Protein AF-A0AAN1M551-F1 (afdb_monomer_lite)

Radius of gyration: 18.3 Å; chains: 1; bounding box: 44×34×55 Å

Sequence (164 aa):
MTTCAKASRSEDEFIRRVRREGFSIDPRLRKGTVKDSFTDPGQVVGYRITWHSTDGWMERFNAFELGDDMRLKRLRDDWADDARSRSLAVQEWRAAMENRPPFLDDGRERHPENLSTHDMERLVSEAFAIAANLNSAADDDEYRAAMREGLHTFDMLRERYGLT

pLDDT: mean 91.23, std 5.58, range [59.0, 97.31]

Structure (mmCIF, N/CA/C/O backbone):
data_AF-A0AAN1M551-F1
#
_entry.id   AF-A0AAN1M551-F1
#
loop_
_atom_site.group_PDB
_atom_site.id
_atom_site.type_symbol
_atom_site.label_atom_id
_atom_site.label_alt_id
_atom_site.label_comp_id
_atom_site.label_asym_id
_atom_site.label_entity_id
_atom_site.label_seq_id
_atom_site.pdbx_PDB_ins_code
_atom_site.Cartn_x
_atom_site.Cartn_y
_atom_site.Cartn_z
_atom_site.occupancy
_atom_site.B_iso_or_equiv
_atom_site.auth_seq_id
_atom_site.auth_comp_id
_atom_site.auth_asym_id
_atom_site.auth_atom_id
_atom_site.pdbx_PDB_model_num
ATOM 1 N N . MET A 1 1 ? -2.589 5.013 -5.537 1.00 59.00 1 MET A N 1
ATOM 2 C CA . MET A 1 1 ? -3.247 4.996 -4.207 1.00 59.00 1 MET A CA 1
ATOM 3 C C . MET A 1 1 ? -4.712 4.588 -4.255 1.00 59.00 1 MET A C 1
ATOM 5 O O . MET A 1 1 ? -5.044 3.564 -3.668 1.00 59.00 1 MET A O 1
ATOM 9 N N . THR A 1 2 ? -5.577 5.314 -4.967 1.00 68.94 2 THR A N 1
ATOM 10 C CA . THR A 1 2 ? -7.007 4.969 -5.088 1.00 68.94 2 THR A CA 1
ATOM 11 C C . THR A 1 2 ? -7.229 3.568 -5.672 1.00 68.94 2 THR A C 1
ATOM 13 O O . THR A 1 2 ? -8.113 2.847 -5.221 1.00 68.94 2 THR A O 1
ATOM 16 N N . THR A 1 3 ? -6.379 3.127 -6.607 1.00 77.25 3 THR A N 1
ATOM 17 C CA . THR A 1 3 ? -6.442 1.766 -7.168 1.00 77.25 3 THR A CA 1
ATOM 18 C C . THR A 1 3 ? -6.086 0.683 -6.146 1.00 77.25 3 THR A C 1
ATOM 20 O O . THR A 1 3 ? -6.788 -0.320 -6.067 1.00 77.25 3 THR A O 1
ATOM 23 N N . CYS A 1 4 ? -5.065 0.898 -5.303 1.00 84.19 4 CYS A N 1
ATOM 24 C CA . CYS A 1 4 ? -4.702 -0.036 -4.229 1.00 84.19 4 CYS A CA 1
ATOM 25 C C . CYS A 1 4 ? -5.854 -0.192 -3.230 1.00 84.19 4 CYS A C 1
ATOM 27 O O . CYS A 1 4 ? -6.213 -1.312 -2.880 1.00 84.19 4 CYS A O 1
ATOM 29 N N . ALA A 1 5 ? -6.455 0.926 -2.811 1.00 82.94 5 ALA A N 1
ATOM 30 C CA . ALA A 1 5 ? -7.587 0.933 -1.889 1.00 82.94 5 ALA A CA 1
ATOM 31 C C . ALA A 1 5 ? -8.795 0.168 -2.454 1.00 82.94 5 ALA A C 1
ATOM 33 O O . ALA A 1 5 ? -9.302 -0.734 -1.794 1.00 82.94 5 ALA A O 1
ATOM 34 N N . LYS A 1 6 ? -9.186 0.457 -3.702 1.00 84.69 6 LYS A N 1
ATOM 35 C CA . LYS A 1 6 ? -10.315 -0.203 -4.380 1.00 84.69 6 LYS A CA 1
ATOM 36 C C . LYS A 1 6 ? -10.089 -1.693 -4.654 1.00 84.69 6 LYS A C 1
ATOM 38 O O . LYS A 1 6 ? -11.045 -2.456 -4.675 1.00 84.69 6 LYS A O 1
ATOM 43 N N . ALA A 1 7 ? -8.847 -2.110 -4.898 1.00 87.50 7 ALA A N 1
ATOM 44 C CA . ALA A 1 7 ? -8.516 -3.511 -5.161 1.00 87.50 7 ALA A CA 1
ATOM 45 C C . ALA A 1 7 ? -8.414 -4.369 -3.885 1.00 87.50 7 ALA A C 1
ATOM 47 O O . ALA A 1 7 ? -8.468 -5.601 -3.964 1.00 87.50 7 ALA A O 1
ATOM 48 N N . SER A 1 8 ? -8.247 -3.728 -2.725 1.00 93.19 8 SER A N 1
ATOM 49 C CA . SER A 1 8 ? -8.085 -4.399 -1.434 1.00 93.19 8 SER A CA 1
ATOM 50 C C . SER A 1 8 ? -9.422 -4.885 -0.894 1.00 93.19 8 SER A C 1
ATOM 52 O O . SER A 1 8 ? -10.415 -4.166 -0.965 1.00 93.19 8 SER A O 1
ATOM 54 N N . ARG A 1 9 ? -9.443 -6.087 -0.308 1.00 93.75 9 ARG A N 1
ATOM 55 C CA . ARG A 1 9 ? -10.621 -6.607 0.411 1.00 93.75 9 ARG A CA 1
ATOM 56 C C . ARG A 1 9 ? -10.529 -6.437 1.924 1.00 93.75 9 ARG A C 1
ATOM 58 O O . ARG A 1 9 ? -11.525 -6.622 2.618 1.00 93.75 9 ARG A O 1
ATOM 65 N N . SER A 1 10 ? -9.350 -6.107 2.433 1.00 96.06 10 SER A N 1
ATOM 66 C CA . SER A 1 10 ? -9.080 -5.930 3.854 1.00 96.06 10 SER A CA 1
ATOM 67 C C . SER A 1 10 ? -7.991 -4.883 4.082 1.00 96.06 10 SER A C 1
ATOM 69 O O . SER A 1 10 ? -7.213 -4.548 3.185 1.00 96.06 10 SER A O 1
ATOM 71 N N . GLU A 1 11 ? -7.925 -4.369 5.308 1.00 97.31 11 GLU A N 1
ATOM 72 C CA . GLU A 1 11 ? -6.955 -3.340 5.691 1.00 97.31 11 GLU A CA 1
ATOM 73 C C . GLU A 1 11 ? -5.501 -3.831 5.609 1.00 97.31 11 GLU A C 1
ATOM 75 O O . GLU A 1 11 ? -4.623 -3.088 5.177 1.00 97.31 11 GLU A O 1
ATOM 80 N N . ASP A 1 12 ? -5.240 -5.090 5.967 1.00 96.88 12 ASP A N 1
ATOM 81 C CA . ASP A 1 12 ? -3.910 -5.694 5.848 1.00 96.88 12 ASP A CA 1
ATOM 82 C C . ASP A 1 12 ? -3.448 -5.787 4.385 1.00 96.88 12 ASP A C 1
ATOM 84 O O . ASP A 1 12 ? -2.303 -5.459 4.071 1.00 96.88 12 ASP A O 1
ATOM 88 N N . GLU A 1 13 ? -4.359 -6.147 3.476 1.00 96.12 13 GLU A N 1
ATOM 89 C CA . GLU A 1 13 ? -4.090 -6.195 2.038 1.00 96.12 13 GLU A CA 1
ATOM 90 C C . GLU A 1 13 ? -3.785 -4.800 1.484 1.00 96.12 13 GLU A C 1
ATOM 92 O O . GLU A 1 13 ? -2.845 -4.634 0.704 1.00 96.12 13 GLU A O 1
ATOM 97 N N . PHE A 1 14 ? -4.526 -3.782 1.927 1.00 96.00 14 PHE A N 1
ATOM 98 C CA . PHE A 1 14 ? -4.261 -2.399 1.541 1.00 96.00 14 PHE A CA 1
ATOM 99 C C . PHE A 1 14 ? -2.851 -1.960 1.925 1.00 96.00 14 PHE A C 1
ATOM 101 O O . PHE A 1 14 ? -2.129 -1.424 1.082 1.00 96.00 14 PHE A O 1
ATOM 108 N N . ILE A 1 15 ? -2.432 -2.225 3.166 1.00 96.06 15 ILE A N 1
ATOM 109 C CA . ILE A 1 15 ? -1.084 -1.891 3.638 1.00 96.06 15 ILE A CA 1
ATOM 110 C C . ILE A 1 15 ? -0.037 -2.568 2.749 1.00 96.06 15 ILE A C 1
ATOM 112 O O . ILE A 1 15 ? 0.872 -1.895 2.260 1.00 96.06 15 ILE A O 1
ATOM 116 N N . ARG A 1 16 ? -0.180 -3.872 2.482 1.00 95.50 16 ARG A N 1
ATOM 117 C CA . ARG A 1 16 ? 0.765 -4.608 1.628 1.00 95.50 16 ARG A CA 1
ATOM 118 C C . ARG A 1 16 ? 0.802 -4.073 0.200 1.00 95.50 16 ARG A C 1
ATOM 120 O O . ARG A 1 16 ? 1.892 -3.845 -0.320 1.00 95.50 16 ARG A O 1
ATOM 127 N N . ARG A 1 17 ? -0.349 -3.777 -0.414 1.00 94.50 17 ARG A N 1
ATOM 128 C CA . ARG A 1 17 ? -0.414 -3.189 -1.765 1.00 94.50 17 ARG A CA 1
ATOM 129 C C . ARG A 1 17 ? 0.259 -1.821 -1.830 1.00 94.50 17 ARG A C 1
ATOM 131 O O . ARG A 1 17 ? 1.035 -1.581 -2.744 1.00 94.50 17 ARG A O 1
ATOM 138 N N . VAL A 1 18 ? 0.023 -0.943 -0.853 1.00 93.06 18 VAL A N 1
ATOM 139 C CA . VAL A 1 18 ? 0.686 0.374 -0.797 1.00 93.06 18 VAL A CA 1
ATOM 140 C C . VAL A 1 18 ? 2.202 0.218 -0.687 1.00 93.06 18 VAL A C 1
ATOM 142 O O . VAL A 1 18 ? 2.948 0.888 -1.399 1.00 93.06 18 VAL A O 1
ATOM 145 N N . ARG A 1 19 ? 2.662 -0.699 0.167 1.00 92.69 19 ARG A N 1
ATOM 146 C CA . ARG A 1 19 ? 4.092 -0.966 0.351 1.00 92.69 19 ARG A CA 1
ATOM 147 C C . ARG A 1 19 ? 4.740 -1.597 -0.879 1.00 92.69 19 ARG A C 1
ATOM 149 O O . ARG A 1 19 ? 5.880 -1.269 -1.194 1.00 92.69 19 ARG A O 1
ATOM 156 N N . ARG A 1 20 ? 4.011 -2.444 -1.608 1.00 90.06 20 ARG A N 1
ATOM 157 C CA . ARG A 1 20 ? 4.465 -3.048 -2.870 1.00 90.06 20 ARG A CA 1
ATOM 158 C C . ARG A 1 20 ? 4.699 -2.016 -3.974 1.00 90.06 20 ARG A C 1
ATOM 160 O O . ARG A 1 20 ? 5.600 -2.194 -4.790 1.00 90.06 20 ARG A O 1
ATOM 167 N N . GLU A 1 21 ? 3.945 -0.922 -3.959 1.00 87.25 21 GLU A N 1
ATOM 168 C CA . GLU A 1 21 ? 4.156 0.219 -4.858 1.00 87.25 21 GLU A CA 1
ATOM 169 C C . GLU A 1 21 ? 5.381 1.077 -4.483 1.00 87.25 21 GLU A C 1
ATOM 171 O O . GLU A 1 21 ? 5.671 2.066 -5.151 1.00 87.25 21 GLU A O 1
ATOM 176 N N . GLY A 1 22 ? 6.125 0.707 -3.434 1.00 88.31 22 GLY A N 1
ATOM 177 C CA . GLY A 1 22 ? 7.332 1.411 -2.996 1.00 88.31 22 GLY A CA 1
ATOM 178 C C . GLY A 1 22 ? 7.067 2.564 -2.028 1.00 88.31 22 GLY A C 1
ATOM 179 O O . GLY A 1 22 ? 7.995 3.287 -1.668 1.00 88.31 22 GLY A O 1
ATOM 180 N N . PHE A 1 23 ? 5.826 2.742 -1.571 1.00 91.56 23 PHE A N 1
ATOM 181 C CA . PHE A 1 23 ? 5.511 3.744 -0.560 1.00 91.56 23 PHE A CA 1
ATOM 182 C C . PHE A 1 23 ? 5.732 3.207 0.857 1.00 91.56 23 PHE A C 1
ATOM 184 O O . PHE A 1 23 ? 5.395 2.066 1.178 1.00 91.56 23 PHE A O 1
ATOM 191 N N . SER A 1 24 ? 6.204 4.063 1.760 1.00 93.50 24 SER A N 1
ATOM 192 C CA . SER A 1 24 ? 6.073 3.806 3.198 1.00 93.50 24 SER A CA 1
ATOM 193 C C . SER A 1 24 ? 4.690 4.250 3.667 1.00 93.50 24 SER A C 1
ATOM 195 O O . SER A 1 24 ? 4.206 5.303 3.249 1.00 93.50 24 SER A O 1
ATOM 197 N N . ILE A 1 25 ? 4.066 3.4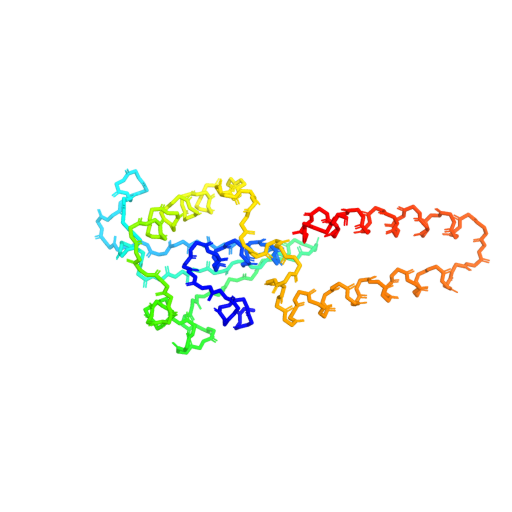84 4.561 1.00 95.88 25 ILE A N 1
ATOM 198 C CA . ILE A 1 25 ? 2.770 3.825 5.153 1.00 95.88 25 ILE A CA 1
ATOM 199 C C . ILE A 1 25 ? 2.856 3.745 6.678 1.00 95.88 25 ILE A C 1
ATOM 201 O O . ILE A 1 25 ? 3.118 2.690 7.245 1.00 95.88 25 ILE A O 1
ATOM 205 N N . ASP A 1 26 ? 2.630 4.874 7.344 1.00 94.88 26 ASP A N 1
ATOM 206 C CA . ASP A 1 26 ? 2.694 4.992 8.799 1.00 94.88 26 ASP A CA 1
ATOM 207 C C . ASP A 1 26 ? 1.283 5.153 9.380 1.00 94.88 26 ASP A C 1
ATOM 209 O O . ASP A 1 26 ? 0.536 6.031 8.924 1.00 94.88 26 ASP A O 1
ATOM 213 N N . PRO A 1 27 ? 0.903 4.395 10.421 1.00 95.38 27 PRO A N 1
ATOM 214 C CA . PRO A 1 27 ? -0.361 4.595 11.102 1.00 95.38 27 PRO A CA 1
ATOM 215 C C . PRO A 1 27 ? -0.319 5.853 11.971 1.00 95.38 27 PRO A C 1
ATOM 217 O O . PRO A 1 27 ? 0.646 6.147 12.678 1.00 95.38 27 PRO A O 1
ATOM 220 N N . ARG A 1 28 ? -1.442 6.562 12.009 1.00 94.12 28 ARG A N 1
ATOM 221 C CA . ARG A 1 28 ? -1.735 7.553 13.040 1.00 94.12 28 ARG A CA 1
ATOM 222 C C . ARG A 1 28 ? -2.507 6.863 14.153 1.00 94.12 28 ARG A C 1
ATOM 224 O O . ARG A 1 28 ? -3.682 6.545 13.986 1.00 94.12 28 ARG A O 1
ATOM 231 N N . LEU A 1 29 ? -1.854 6.652 15.288 1.00 93.56 29 LEU A N 1
ATOM 232 C CA . LEU A 1 29 ? -2.466 6.003 16.445 1.00 93.56 29 LEU A CA 1
ATOM 233 C C . LEU A 1 29 ? -3.384 6.964 17.214 1.00 93.56 29 LEU A C 1
ATOM 235 O O . LEU A 1 29 ? -3.155 8.176 17.287 1.00 93.56 29 LEU A O 1
ATOM 239 N N . ARG A 1 30 ? -4.440 6.411 17.809 1.00 93.25 30 ARG A N 1
ATOM 240 C CA . ARG A 1 30 ? -5.323 7.098 18.752 1.00 93.25 30 ARG A CA 1
ATOM 241 C C . ARG A 1 30 ? -4.499 7.586 19.945 1.00 93.25 30 ARG A C 1
ATOM 243 O O . ARG A 1 30 ? -3.612 6.885 20.428 1.00 93.25 30 ARG A O 1
ATOM 250 N N . LYS A 1 31 ? -4.834 8.770 20.469 1.00 89.75 31 LYS A N 1
ATOM 251 C CA . LYS A 1 31 ? -4.192 9.327 21.671 1.00 89.75 31 LYS A CA 1
ATOM 252 C C . LYS A 1 31 ? -4.198 8.296 22.812 1.00 89.75 31 LYS A C 1
ATOM 254 O O . LYS A 1 31 ? -5.245 7.731 23.116 1.00 89.75 31 LYS A O 1
ATOM 259 N N . GLY A 1 32 ? -3.036 8.070 23.426 1.00 86.25 32 GLY A N 1
ATOM 260 C CA . GLY A 1 32 ? -2.851 7.101 24.514 1.00 86.25 32 GLY A CA 1
ATOM 261 C C . GLY A 1 32 ? -2.528 5.672 24.063 1.00 86.25 32 GLY A C 1
ATOM 262 O O . GLY A 1 32 ? -2.162 4.856 24.901 1.00 86.25 32 GLY A O 1
ATOM 263 N N . THR A 1 33 ? -2.607 5.362 22.764 1.00 87.56 33 THR A N 1
ATOM 264 C CA . THR A 1 33 ? -2.056 4.110 22.226 1.00 87.56 33 THR A CA 1
ATOM 265 C C . THR A 1 33 ? -0.580 4.306 21.910 1.00 87.56 33 THR A C 1
ATOM 267 O O . THR A 1 33 ? -0.213 5.257 21.220 1.00 87.56 33 THR A O 1
ATOM 270 N N . VAL A 1 34 ? 0.255 3.397 22.406 1.00 81.62 34 VAL A N 1
ATOM 271 C CA . VAL A 1 34 ? 1.673 3.312 22.050 1.00 81.62 34 VAL A CA 1
ATOM 272 C C . VAL A 1 34 ? 1.907 2.043 21.244 1.00 81.62 34 VAL A C 1
ATOM 274 O O . VAL A 1 34 ? 1.083 1.131 21.248 1.00 81.62 34 VAL A O 1
ATOM 277 N N . LYS A 1 35 ? 3.035 1.990 20.538 1.00 75.31 35 LYS A N 1
ATOM 278 C CA . LYS A 1 35 ? 3.393 0.896 19.631 1.00 75.31 35 LYS A CA 1
ATOM 279 C C . LYS A 1 35 ? 3.255 -0.498 20.270 1.00 75.31 35 LYS A C 1
ATOM 281 O O . LYS A 1 35 ? 2.715 -1.399 19.635 1.00 75.31 35 LYS A O 1
ATOM 286 N N . ASP A 1 36 ? 3.651 -0.647 21.533 1.00 78.38 36 ASP A N 1
ATOM 287 C CA . ASP A 1 36 ? 3.619 -1.936 22.242 1.00 78.38 36 ASP A CA 1
ATOM 288 C C . ASP A 1 36 ? 2.216 -2.326 22.743 1.00 78.38 36 ASP A C 1
ATOM 290 O O . ASP A 1 36 ? 1.936 -3.505 22.947 1.00 78.38 36 ASP A O 1
ATOM 294 N N . SER A 1 37 ? 1.303 -1.357 22.895 1.00 82.06 37 SER A N 1
ATOM 295 C CA . SER A 1 37 ? -0.091 -1.581 23.315 1.00 82.06 37 SER A CA 1
ATOM 296 C C . SER A 1 37 ? -1.084 -1.617 22.147 1.00 82.06 37 SER A C 1
ATOM 298 O O 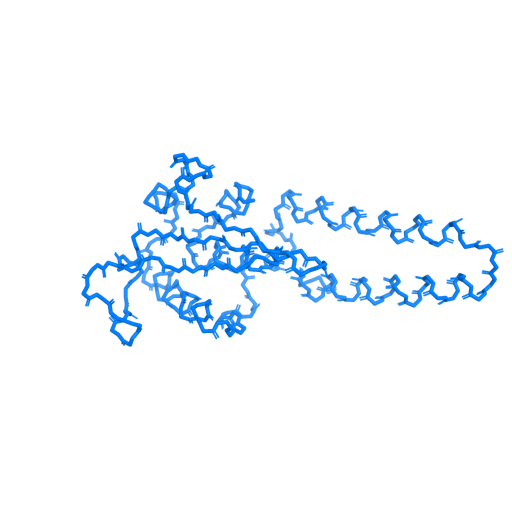. SER A 1 37 ? -2.301 -1.602 22.348 1.00 82.06 37 SER A O 1
ATOM 300 N N . PHE A 1 38 ? -0.572 -1.654 20.916 1.00 86.88 38 PHE A N 1
ATOM 301 C CA . PHE A 1 38 ? -1.361 -1.696 19.694 1.00 86.88 38 PHE A CA 1
ATOM 302 C C . PHE A 1 38 ? -1.810 -3.128 19.384 1.00 86.88 38 PHE A C 1
ATOM 304 O O . PHE A 1 38 ? -1.038 -3.906 18.831 1.00 86.88 38 PHE A O 1
ATOM 311 N N . THR A 1 39 ? -3.030 -3.492 19.763 1.00 90.56 39 THR A N 1
ATOM 312 C CA . THR A 1 39 ? -3.600 -4.844 19.612 1.00 90.56 39 THR A CA 1
ATOM 313 C C . THR A 1 39 ? -4.848 -4.880 18.737 1.00 90.56 39 THR A C 1
ATOM 315 O O . THR A 1 39 ? -5.335 -5.965 18.428 1.00 90.56 39 THR A O 1
ATOM 318 N N . ASP A 1 40 ? -5.353 -3.718 18.326 1.00 92.69 40 ASP A N 1
ATOM 319 C CA . ASP A 1 40 ? -6.599 -3.580 17.587 1.00 92.69 40 ASP A CA 1
ATOM 320 C C . ASP A 1 40 ? -6.457 -2.554 16.453 1.00 92.69 40 ASP A C 1
ATOM 322 O O . ASP A 1 40 ? -6.025 -1.424 16.710 1.00 92.69 40 ASP A O 1
ATOM 326 N N . PRO A 1 41 ? -6.857 -2.873 15.207 1.00 93.56 41 PRO A N 1
ATOM 327 C CA . PRO A 1 41 ? -6.706 -1.939 14.093 1.00 93.56 41 PRO A CA 1
ATOM 328 C C . PRO A 1 41 ? -7.521 -0.651 14.300 1.00 93.56 41 PRO A C 1
ATOM 330 O O . PRO A 1 41 ? -7.108 0.414 13.842 1.00 93.56 41 PRO A O 1
ATOM 333 N N . GLY A 1 42 ? -8.609 -0.671 15.077 1.00 93.25 42 GLY A N 1
ATOM 334 C CA . GLY A 1 42 ? -9.398 0.511 15.445 1.00 93.25 42 GLY A CA 1
ATOM 335 C C . GLY A 1 42 ? -8.654 1.536 16.315 1.00 93.25 42 GLY A C 1
ATOM 336 O O . GLY A 1 42 ? -9.126 2.669 16.496 1.00 93.25 42 GLY A O 1
ATOM 337 N N . GLN A 1 43 ? -7.472 1.186 16.834 1.00 95.50 43 GLN A N 1
ATOM 338 C CA . GLN A 1 43 ? -6.542 2.143 17.434 1.00 95.50 43 GLN A CA 1
ATOM 339 C C . GLN A 1 43 ? -5.822 2.995 16.378 1.00 95.50 43 GLN A C 1
ATOM 341 O O . GLN A 1 43 ? -5.341 4.074 16.714 1.00 95.50 43 GLN A O 1
ATOM 346 N N . VAL A 1 44 ? -5.786 2.578 15.111 1.00 95.62 44 VAL A N 1
ATOM 347 C CA . VAL A 1 44 ? -5.333 3.406 13.987 1.00 95.62 44 VAL A CA 1
ATOM 348 C C . VAL A 1 44 ? -6.489 4.295 13.531 1.00 95.62 44 VAL A C 1
ATOM 350 O O . VAL A 1 44 ? -7.542 3.816 13.106 1.00 95.62 44 VAL A O 1
ATOM 353 N N . VAL A 1 45 ? -6.306 5.610 13.634 1.00 94.75 45 VAL A N 1
ATOM 354 C CA . VAL A 1 45 ? -7.325 6.623 13.297 1.00 94.75 45 VAL A CA 1
ATOM 355 C C . VAL A 1 45 ? -7.091 7.285 11.937 1.00 94.75 45 VAL A C 1
ATOM 357 O O . VAL A 1 45 ? -7.913 8.069 11.472 1.00 94.75 45 VAL A O 1
ATOM 360 N N . GLY A 1 46 ? -5.966 6.987 11.298 1.00 95.44 46 GLY A N 1
ATOM 361 C CA . GLY A 1 46 ? -5.588 7.484 9.982 1.00 95.44 46 GLY A CA 1
ATOM 362 C C . GLY A 1 46 ? -4.209 6.969 9.604 1.00 95.44 46 GLY A C 1
ATOM 363 O O . GLY A 1 46 ? -3.621 6.187 10.345 1.00 95.44 46 GLY A O 1
ATOM 364 N N . TYR A 1 47 ? -3.676 7.427 8.481 1.00 96.00 47 TYR A N 1
ATOM 365 C CA . TYR A 1 47 ? -2.345 7.042 8.031 1.00 96.00 47 TYR A CA 1
ATOM 366 C C . TYR A 1 47 ? -1.675 8.182 7.263 1.00 96.00 47 TYR A C 1
ATOM 368 O O . TYR A 1 47 ? -2.334 9.134 6.823 1.00 96.00 47 TYR A O 1
ATOM 376 N N . ARG A 1 48 ? -0.357 8.071 7.127 1.00 95.7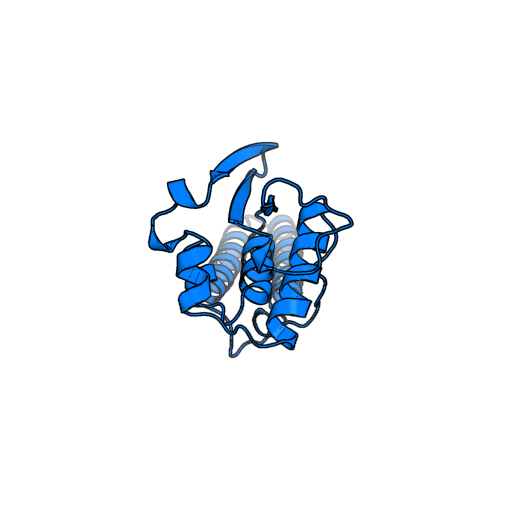5 48 ARG A N 1
ATOM 377 C CA . ARG A 1 48 ? 0.489 8.936 6.308 1.00 95.75 48 ARG A CA 1
ATOM 378 C C . ARG A 1 48 ? 1.269 8.076 5.331 1.00 95.75 48 ARG A C 1
ATOM 380 O O . ARG A 1 48 ? 1.751 7.012 5.699 1.00 95.75 48 ARG A O 1
ATOM 387 N N . ILE A 1 49 ? 1.408 8.564 4.111 1.00 94.94 49 ILE A N 1
ATOM 388 C CA . ILE A 1 49 ? 2.179 7.926 3.055 1.00 94.94 49 ILE A CA 1
ATOM 389 C C . ILE A 1 49 ? 3.418 8.758 2.795 1.00 94.94 49 ILE A C 1
ATOM 391 O O . ILE A 1 49 ? 3.337 9.984 2.731 1.00 94.94 49 ILE A O 1
ATOM 395 N N . THR A 1 50 ? 4.554 8.083 2.671 1.00 94.12 50 THR A N 1
ATOM 396 C CA . THR A 1 50 ? 5.805 8.693 2.231 1.00 94.12 50 THR A CA 1
ATOM 397 C C . THR A 1 50 ? 6.209 8.062 0.910 1.00 94.12 50 THR A C 1
ATOM 399 O O . THR A 1 50 ? 6.376 6.843 0.826 1.00 94.12 50 THR A O 1
ATOM 402 N N . TRP A 1 51 ? 6.343 8.896 -0.112 1.00 90.56 51 TRP A N 1
ATOM 403 C CA . TRP A 1 51 ? 6.983 8.533 -1.364 1.00 90.56 51 TRP A CA 1
ATOM 404 C C . TRP A 1 51 ? 8.473 8.843 -1.276 1.00 90.56 51 TRP A C 1
ATOM 406 O O . TRP A 1 51 ? 8.851 9.890 -0.748 1.00 90.56 51 TRP A O 1
ATOM 416 N N . HIS A 1 52 ? 9.293 7.933 -1.793 1.00 88.62 52 HIS A N 1
ATOM 417 C CA . HIS A 1 52 ? 10.734 8.107 -1.923 1.00 88.62 52 HIS A CA 1
ATOM 418 C C . HIS A 1 52 ? 11.073 8.071 -3.406 1.00 88.62 52 HIS A C 1
ATOM 420 O O . HIS A 1 52 ? 10.798 7.083 -4.087 1.00 88.62 52 HIS A O 1
ATOM 426 N N . SER A 1 53 ? 11.644 9.160 -3.897 1.00 84.38 53 SER A N 1
ATOM 427 C CA . SER A 1 53 ? 12.174 9.240 -5.248 1.00 84.38 53 SER A CA 1
ATOM 428 C C . SER A 1 53 ? 13.558 8.593 -5.315 1.00 84.38 53 SER A C 1
ATOM 430 O O . SER A 1 53 ? 14.293 8.540 -4.325 1.00 84.38 53 SER A O 1
ATOM 432 N N . THR A 1 54 ? 13.938 8.121 -6.501 1.00 80.31 54 THR A N 1
ATOM 433 C CA . THR A 1 54 ? 15.237 7.481 -6.761 1.00 80.31 54 THR A CA 1
ATOM 434 C C . THR A 1 54 ? 16.421 8.422 -6.509 1.00 80.31 54 THR A C 1
ATOM 436 O O . THR A 1 54 ? 17.511 7.970 -6.176 1.00 80.31 54 THR A O 1
ATOM 439 N N . ASP A 1 55 ? 16.206 9.732 -6.619 1.00 88.00 55 ASP A N 1
ATOM 440 C CA . ASP A 1 55 ? 17.192 10.791 -6.371 1.00 88.00 55 ASP A CA 1
ATOM 441 C C . ASP A 1 55 ? 17.228 11.278 -4.905 1.00 88.00 55 ASP A C 1
ATOM 443 O O . ASP A 1 55 ? 17.913 12.248 -4.582 1.00 88.00 55 ASP A O 1
ATOM 447 N N . GLY A 1 56 ? 16.523 10.592 -3.999 1.00 86.56 56 GLY A N 1
ATOM 448 C CA . GLY A 1 56 ? 16.561 10.845 -2.556 1.00 86.56 56 GLY A CA 1
ATOM 449 C C . GLY A 1 56 ? 15.552 11.880 -2.053 1.00 86.56 56 GLY A C 1
ATOM 450 O O . GLY A 1 56 ? 15.501 12.142 -0.847 1.00 86.56 56 GLY A O 1
ATOM 451 N N . TRP A 1 57 ? 14.721 12.449 -2.931 1.00 90.44 57 TRP A N 1
ATOM 452 C CA . TRP A 1 57 ? 13.609 13.293 -2.500 1.00 90.44 57 TRP A CA 1
ATOM 453 C C . TRP A 1 57 ? 12.514 12.477 -1.819 1.00 90.44 57 TRP A C 1
ATOM 455 O O . TRP A 1 57 ? 12.217 11.345 -2.200 1.00 90.44 57 TRP A O 1
ATOM 465 N N . MET A 1 58 ? 11.893 13.077 -0.804 1.00 92.44 58 MET A N 1
ATOM 466 C CA . MET A 1 58 ? 10.780 12.474 -0.082 1.00 92.44 58 MET A CA 1
ATOM 467 C C . MET A 1 58 ? 9.585 13.409 -0.060 1.00 92.44 58 MET A C 1
ATOM 469 O O . MET A 1 58 ? 9.709 14.565 0.351 1.00 92.44 58 MET A O 1
ATOM 473 N N . GLU A 1 59 ? 8.416 12.869 -0.381 1.00 92.62 59 GLU A N 1
ATOM 474 C CA . GLU A 1 59 ? 7.151 13.586 -0.278 1.00 92.62 59 GLU A CA 1
ATOM 475 C C . GLU A 1 59 ? 6.204 12.866 0.678 1.00 92.62 59 GLU A C 1
ATOM 477 O O . GLU A 1 59 ? 6.151 11.635 0.720 1.00 92.62 59 GLU A O 1
ATOM 482 N N . ARG A 1 60 ? 5.488 13.636 1.503 1.00 94.12 60 ARG A N 1
ATOM 483 C CA . ARG A 1 60 ? 4.620 13.103 2.556 1.00 94.12 60 ARG A CA 1
ATOM 484 C C . ARG A 1 60 ? 3.202 13.602 2.382 1.00 94.12 60 ARG A C 1
ATOM 486 O O . ARG A 1 60 ? 2.979 14.805 2.367 1.00 94.12 60 ARG A O 1
ATOM 493 N N . PHE A 1 61 ? 2.265 12.664 2.388 1.00 92.56 61 PHE A N 1
ATOM 494 C CA . PHE A 1 61 ? 0.840 12.935 2.262 1.00 92.56 61 PHE A CA 1
ATOM 495 C C . PHE A 1 61 ? 0.080 12.282 3.406 1.00 92.56 61 PHE A C 1
ATOM 497 O O . PHE A 1 61 ? 0.252 11.100 3.711 1.00 92.56 61 PHE A O 1
ATOM 504 N N . ASN A 1 62 ? -0.798 13.034 4.044 1.00 91.00 62 ASN A N 1
ATOM 505 C CA . ASN A 1 62 ? -1.795 12.490 4.945 1.00 91.00 62 ASN A CA 1
ATOM 506 C C . ASN A 1 62 ? -2.982 11.963 4.138 1.00 91.00 62 ASN A C 1
ATOM 508 O O . ASN A 1 62 ? -3.339 12.516 3.102 1.00 91.00 62 ASN A O 1
ATOM 512 N N . ALA A 1 63 ? -3.674 10.952 4.665 1.00 87.19 63 ALA A N 1
ATOM 513 C CA . ALA A 1 63 ? -4.849 10.379 4.004 1.00 87.19 63 ALA A CA 1
ATOM 514 C C . ALA A 1 63 ? -5.913 11.421 3.593 1.00 87.19 63 ALA A C 1
ATOM 516 O O . ALA A 1 63 ? -6.540 11.276 2.552 1.00 87.19 63 ALA A O 1
ATOM 517 N N . PHE A 1 64 ? -6.109 12.485 4.385 1.00 86.62 64 PHE A N 1
ATOM 518 C CA . PHE A 1 64 ? -7.102 13.526 4.081 1.00 86.62 64 PHE A CA 1
ATOM 519 C C . PHE A 1 64 ? -6.707 14.437 2.909 1.00 86.62 64 PHE A C 1
ATOM 521 O O . PHE A 1 64 ? -7.579 15.098 2.356 1.00 86.62 64 PHE A O 1
ATOM 528 N N . GLU A 1 65 ? -5.424 14.484 2.547 1.00 89.12 65 GLU A N 1
ATOM 529 C CA . GLU A 1 65 ? -4.915 15.245 1.396 1.00 89.12 65 GLU A CA 1
ATOM 530 C C . GLU A 1 65 ? -5.133 14.472 0.087 1.00 89.12 65 GLU A C 1
ATOM 532 O O . GLU A 1 65 ? -5.132 15.066 -0.984 1.00 89.12 65 GLU A O 1
ATOM 537 N N . LEU A 1 66 ? -5.374 13.158 0.175 1.00 87.38 66 LEU A N 1
ATOM 538 C CA . LEU A 1 66 ? -5.601 12.274 -0.971 1.00 87.38 66 LEU A CA 1
ATOM 539 C C . LEU A 1 66 ? -7.076 12.193 -1.406 1.00 87.38 66 LEU A C 1
ATOM 541 O O . LEU A 1 66 ? -7.353 11.637 -2.464 1.00 87.38 66 LEU A O 1
ATOM 545 N N . GLY A 1 67 ? -8.010 12.711 -0.600 1.00 89.75 67 GLY A N 1
ATOM 546 C CA . GLY A 1 67 ? -9.456 12.642 -0.848 1.00 89.75 67 GLY A CA 1
ATOM 547 C C . GLY A 1 67 ? -10.260 12.139 0.357 1.00 89.75 67 GLY A C 1
ATOM 548 O O . GLY A 1 67 ? -9.719 11.534 1.285 1.00 89.75 67 GLY A O 1
ATOM 549 N N . ASP A 1 68 ? -11.572 12.406 0.375 1.00 88.94 68 ASP A N 1
ATOM 550 C CA . ASP A 1 68 ? -12.458 11.938 1.458 1.00 88.94 68 ASP A CA 1
ATOM 551 C C . ASP A 1 68 ? -12.637 10.412 1.445 1.00 88.94 68 ASP A C 1
ATOM 553 O O . ASP A 1 68 ? -12.700 9.783 2.503 1.00 88.94 68 ASP A O 1
ATOM 557 N N . ASP A 1 69 ? -12.653 9.822 0.250 1.00 89.50 69 ASP A N 1
ATOM 558 C CA . ASP A 1 69 ? -12.695 8.380 0.002 1.00 89.50 69 ASP A CA 1
ATOM 559 C C . ASP A 1 69 ? -11.437 7.666 0.509 1.00 89.50 69 ASP A C 1
ATOM 561 O O . ASP A 1 69 ? -11.507 6.527 0.958 1.00 89.50 69 ASP A O 1
ATOM 565 N N . MET A 1 70 ? -10.298 8.357 0.538 1.00 92.62 70 MET A N 1
ATOM 566 C CA . MET A 1 70 ? -9.035 7.808 1.031 1.00 92.62 70 MET A CA 1
ATOM 567 C C . MET A 1 70 ? -8.910 7.827 2.559 1.00 92.62 70 MET A C 1
ATOM 569 O O . MET A 1 70 ? -7.941 7.294 3.111 1.00 92.62 70 MET A O 1
ATOM 573 N N . ARG A 1 71 ? -9.869 8.401 3.295 1.00 93.44 71 ARG A N 1
ATOM 574 C CA . ARG A 1 71 ? -9.846 8.361 4.763 1.00 93.44 71 ARG A CA 1
ATOM 575 C C . ARG A 1 71 ? -10.001 6.924 5.250 1.00 93.44 71 ARG A C 1
ATOM 577 O O . ARG A 1 71 ? -10.957 6.247 4.895 1.00 93.44 71 ARG A O 1
ATOM 584 N N . LEU A 1 72 ? -9.143 6.511 6.185 1.00 94.50 72 LEU A N 1
ATOM 585 C CA . LEU A 1 72 ? -9.152 5.149 6.741 1.00 94.50 72 LEU A CA 1
ATOM 586 C C . LEU A 1 72 ? -10.529 4.706 7.256 1.00 94.50 72 LEU A C 1
ATOM 588 O O . LEU A 1 72 ? -10.907 3.556 7.087 1.00 94.50 72 LEU A O 1
ATOM 592 N N . LYS A 1 73 ? -11.292 5.630 7.855 1.00 93.12 73 LYS A N 1
ATOM 593 C CA . LYS A 1 73 ? -12.663 5.348 8.292 1.00 93.12 73 LYS A CA 1
ATOM 594 C C . LYS A 1 73 ? -13.562 4.920 7.125 1.00 93.12 73 LYS A C 1
ATOM 596 O O . LYS A 1 73 ? -14.295 3.967 7.297 1.00 93.12 73 LYS A O 1
ATOM 601 N N . ARG A 1 74 ? -13.499 5.618 5.985 1.00 93.81 74 ARG A N 1
ATOM 602 C CA . ARG A 1 74 ? -14.323 5.319 4.805 1.00 93.81 74 ARG A CA 1
ATOM 603 C C . ARG A 1 74 ? -13.883 4.034 4.125 1.00 93.81 74 ARG A C 1
ATOM 605 O O . ARG A 1 74 ? -14.720 3.216 3.798 1.00 93.81 74 ARG A O 1
ATOM 612 N N . LEU A 1 75 ? -12.576 3.819 3.999 1.00 94.50 75 LEU A N 1
ATOM 613 C CA . LEU A 1 75 ? -12.049 2.585 3.416 1.00 94.50 75 LEU A CA 1
ATOM 614 C C . LEU A 1 75 ? -12.483 1.331 4.192 1.00 94.50 75 LEU A C 1
ATOM 616 O O . LEU A 1 75 ? -12.814 0.316 3.593 1.00 94.50 75 LEU A O 1
ATOM 620 N N . ARG A 1 76 ? -12.531 1.417 5.526 1.00 95.50 76 ARG A N 1
ATOM 621 C CA . ARG A 1 76 ? -13.001 0.320 6.383 1.00 95.50 76 ARG A CA 1
ATOM 622 C C . ARG A 1 76 ? -14.474 -0.030 6.194 1.00 95.50 76 ARG A C 1
ATOM 624 O O . ARG A 1 76 ? -14.836 -1.148 6.535 1.00 95.50 76 ARG A O 1
ATOM 631 N N . ASP A 1 77 ? -15.295 0.882 5.673 1.00 94.25 77 ASP A N 1
ATOM 632 C CA . ASP A 1 77 ? -16.713 0.599 5.424 1.00 94.25 77 ASP A CA 1
ATOM 633 C C . ASP A 1 77 ? -16.883 -0.482 4.328 1.00 94.25 77 ASP A C 1
ATOM 635 O O . ASP A 1 77 ? -17.864 -1.222 4.352 1.00 94.25 77 ASP A O 1
ATOM 639 N N . ASP A 1 78 ? -15.900 -0.626 3.426 1.00 92.56 78 ASP A N 1
ATOM 640 C CA . ASP A 1 78 ? -15.920 -1.570 2.295 1.00 92.56 78 ASP A CA 1
ATOM 641 C C . ASP A 1 78 ? -15.063 -2.835 2.519 1.00 92.56 78 ASP A C 1
ATOM 643 O O . ASP A 1 78 ? -15.034 -3.740 1.679 1.00 92.56 78 ASP A O 1
ATOM 647 N N . TRP A 1 79 ? -14.330 -2.910 3.631 1.00 95.44 79 TRP A N 1
ATOM 648 C CA . TRP A 1 79 ? -13.363 -3.975 3.902 1.00 95.44 79 TRP A CA 1
ATOM 649 C C . TRP A 1 79 ? -13.874 -4.999 4.914 1.00 95.44 79 TRP A C 1
ATOM 651 O O . TRP A 1 79 ? -14.695 -4.710 5.780 1.00 95.44 79 TRP A O 1
ATOM 661 N N . ALA A 1 80 ? -13.337 -6.216 4.833 1.00 94.31 80 ALA A N 1
ATOM 662 C CA . ALA A 1 80 ? -13.598 -7.253 5.821 1.00 94.31 80 ALA A CA 1
ATOM 663 C C . ALA A 1 80 ? -13.110 -6.833 7.225 1.00 94.31 80 ALA A C 1
ATOM 665 O O . ALA A 1 80 ? -11.957 -6.428 7.392 1.00 94.31 80 ALA A O 1
ATOM 666 N N . ASP A 1 81 ? -13.979 -6.987 8.232 1.00 93.44 81 ASP A N 1
ATOM 667 C CA . ASP A 1 81 ? -13.713 -6.697 9.657 1.00 93.44 81 ASP A CA 1
ATOM 668 C C . ASP A 1 81 ? -13.837 -7.957 10.542 1.00 93.44 81 ASP A C 1
ATOM 670 O O . ASP A 1 81 ? -14.131 -7.893 11.736 1.00 93.44 81 ASP A O 1
ATOM 674 N N . ASP A 1 82 ? -13.636 -9.147 9.967 1.00 95.06 82 ASP A N 1
ATOM 675 C CA . ASP A 1 82 ? -13.585 -10.377 10.758 1.00 95.06 82 ASP A CA 1
ATOM 676 C C . ASP A 1 82 ? -12.296 -10.469 11.599 1.00 95.06 82 ASP A C 1
ATOM 678 O O . ASP A 1 82 ? -11.303 -9.766 11.381 1.00 95.06 82 ASP A O 1
ATOM 682 N N . ALA A 1 83 ? -12.301 -11.361 12.594 1.00 95.12 83 ALA A N 1
ATOM 683 C CA . ALA A 1 83 ? -11.207 -11.491 13.555 1.00 95.12 83 ALA A CA 1
ATOM 684 C C . ALA A 1 83 ? -9.841 -11.765 12.897 1.00 95.12 83 ALA A C 1
ATOM 686 O O . ALA A 1 83 ? -8.816 -11.289 13.398 1.00 95.12 83 ALA A O 1
ATOM 687 N N . ARG A 1 84 ? -9.809 -12.498 11.774 1.00 94.88 84 ARG A N 1
ATOM 688 C CA . ARG A 1 84 ? -8.567 -12.792 11.050 1.00 94.88 84 ARG A CA 1
ATOM 689 C C . ARG A 1 84 ? -8.055 -11.532 10.359 1.00 94.88 84 ARG A C 1
ATOM 691 O O . ARG A 1 84 ? -6.890 -11.190 10.559 1.00 94.88 84 ARG A O 1
ATOM 698 N N . SER A 1 85 ? -8.900 -10.830 9.603 1.00 94.69 85 SER A N 1
ATOM 699 C CA . SER A 1 85 ? -8.517 -9.581 8.925 1.00 94.69 85 SER A CA 1
ATOM 700 C C . SER A 1 85 ? -8.039 -8.514 9.909 1.00 94.69 85 SER A C 1
ATOM 702 O O . SER A 1 85 ? -7.001 -7.889 9.688 1.00 94.69 85 SER A O 1
ATOM 704 N N . ARG A 1 86 ? -8.706 -8.369 11.060 1.00 96.12 86 ARG A N 1
ATOM 705 C CA . ARG A 1 86 ? -8.269 -7.438 12.112 1.00 96.12 86 ARG A CA 1
ATOM 706 C C . ARG A 1 86 ? -6.902 -7.795 12.688 1.00 96.12 86 ARG A C 1
ATOM 708 O O . ARG A 1 86 ? -6.064 -6.914 12.883 1.00 96.12 86 ARG A O 1
ATOM 715 N N . SER A 1 87 ? -6.672 -9.080 12.960 1.00 95.75 87 SER A N 1
ATOM 716 C CA . SER A 1 87 ? -5.394 -9.567 13.485 1.00 95.75 87 SER A CA 1
ATOM 717 C C . SER A 1 87 ? -4.254 -9.340 12.489 1.00 95.75 87 SER A C 1
ATOM 719 O O . SER A 1 87 ? -3.196 -8.838 12.870 1.00 95.75 87 SER A O 1
ATOM 721 N N . LEU A 1 88 ? -4.478 -9.635 11.206 1.00 96.81 88 LEU A N 1
ATOM 722 C CA . LEU A 1 88 ? -3.497 -9.376 10.152 1.00 96.81 88 LEU A CA 1
ATOM 723 C C . LEU A 1 88 ? -3.212 -7.879 10.003 1.00 96.81 88 LEU A C 1
ATOM 725 O O . LEU A 1 88 ? -2.046 -7.501 9.921 1.00 96.81 88 LEU A O 1
ATOM 729 N N . ALA A 1 89 ? -4.233 -7.020 10.068 1.00 97.25 89 ALA A N 1
ATOM 730 C CA . ALA A 1 89 ? -4.050 -5.574 9.949 1.00 97.25 89 ALA A CA 1
ATOM 731 C C . ALA A 1 89 ? -3.138 -5.024 11.053 1.00 97.25 89 ALA A C 1
ATOM 733 O O . ALA A 1 89 ? -2.252 -4.216 10.783 1.00 97.25 89 ALA A O 1
ATOM 734 N N . VAL A 1 90 ? -3.288 -5.506 12.292 1.00 96.31 90 VAL A N 1
ATOM 735 C CA . VAL A 1 90 ? -2.389 -5.145 13.402 1.00 96.31 90 VAL A CA 1
ATOM 736 C C . VAL A 1 90 ? -0.950 -5.553 13.102 1.00 96.31 90 VAL A C 1
ATOM 738 O O . VAL A 1 90 ? -0.024 -4.772 13.328 1.00 96.31 90 VAL A O 1
ATOM 741 N N . GLN A 1 91 ? -0.739 -6.763 12.589 1.00 96.12 91 GLN A N 1
ATOM 742 C CA . GLN A 1 91 ? 0.607 -7.246 12.294 1.00 96.12 91 GLN A CA 1
ATOM 743 C C . GLN A 1 91 ? 1.253 -6.478 11.137 1.00 96.12 91 GLN A C 1
ATOM 745 O O . GLN A 1 91 ? 2.414 -6.086 11.256 1.00 96.12 91 GLN A O 1
ATOM 750 N N . GLU A 1 92 ? 0.498 -6.162 10.085 1.00 97.25 92 GLU A N 1
ATOM 751 C CA . GLU A 1 92 ? 0.997 -5.357 8.966 1.00 97.25 92 GLU A CA 1
ATOM 752 C C . GLU A 1 92 ? 1.301 -3.917 9.367 1.00 97.25 92 GLU A C 1
ATOM 754 O O . GLU A 1 92 ? 2.346 -3.384 9.001 1.00 97.25 92 GLU A O 1
ATOM 759 N N . TRP A 1 93 ? 0.452 -3.289 10.183 1.00 96.88 93 TRP A N 1
ATOM 760 C CA . TRP A 1 93 ? 0.743 -1.959 10.715 1.00 96.88 93 TRP A CA 1
ATOM 761 C C . TRP A 1 93 ? 2.008 -1.944 11.568 1.00 96.88 93 TRP A C 1
ATOM 763 O O . TRP A 1 93 ? 2.803 -1.010 11.467 1.00 96.88 93 TRP A O 1
ATOM 773 N N . ARG A 1 94 ? 2.229 -2.975 12.394 1.00 94.88 94 ARG A N 1
ATOM 774 C CA . ARG A 1 94 ? 3.469 -3.120 13.173 1.00 94.88 94 ARG A CA 1
ATOM 775 C C . ARG A 1 94 ? 4.683 -3.285 12.268 1.00 94.88 94 ARG A C 1
ATOM 777 O O . ARG A 1 94 ? 5.687 -2.615 12.494 1.00 94.88 94 ARG A O 1
ATOM 784 N N . ALA A 1 95 ? 4.581 -4.130 11.244 1.00 95.31 95 ALA A N 1
ATOM 785 C CA . ALA A 1 95 ? 5.646 -4.310 10.267 1.00 95.31 95 ALA A CA 1
ATOM 786 C C . ALA A 1 95 ? 5.962 -2.996 9.537 1.00 95.31 95 ALA A C 1
ATOM 788 O O . ALA A 1 95 ? 7.127 -2.620 9.428 1.00 95.31 95 ALA A O 1
ATOM 789 N N . ALA A 1 96 ? 4.933 -2.257 9.115 1.00 95.25 96 ALA A N 1
ATOM 790 C CA . ALA A 1 96 ? 5.074 -0.976 8.435 1.00 95.25 96 ALA A CA 1
ATOM 791 C C . ALA A 1 96 ? 5.728 0.094 9.329 1.00 95.25 96 ALA A C 1
ATOM 793 O O . ALA A 1 96 ? 6.709 0.703 8.913 1.00 95.25 96 ALA A O 1
ATOM 794 N N . MET A 1 97 ? 5.271 0.249 10.582 1.00 92.06 97 MET A N 1
ATOM 795 C CA . MET A 1 97 ? 5.873 1.166 11.570 1.00 92.06 97 MET A CA 1
ATOM 796 C C . MET A 1 97 ? 7.354 0.883 11.838 1.00 92.06 97 MET A C 1
ATOM 798 O O . MET A 1 97 ? 8.112 1.786 12.180 1.00 92.06 97 MET A O 1
ATOM 802 N N . GLU A 1 98 ? 7.754 -0.384 11.761 1.00 92.38 98 GLU A N 1
ATOM 803 C CA . GLU A 1 98 ? 9.126 -0.832 12.014 1.00 92.38 98 GLU A CA 1
ATOM 804 C C . GLU A 1 98 ? 9.970 -0.915 10.746 1.00 92.38 98 GLU A C 1
ATOM 806 O O . GLU A 1 98 ? 11.129 -1.318 10.816 1.00 92.38 98 GLU A O 1
ATOM 811 N N . ASN A 1 99 ? 9.387 -0.567 9.596 1.00 92.06 99 ASN A N 1
ATOM 812 C CA . ASN A 1 99 ? 9.977 -0.774 8.282 1.00 92.06 99 ASN A CA 1
ATOM 813 C C . ASN A 1 99 ? 10.500 -2.214 8.073 1.00 92.06 99 ASN A C 1
ATOM 815 O O . ASN A 1 99 ? 11.493 -2.443 7.386 1.00 92.06 99 ASN A O 1
ATOM 819 N N . ARG A 1 100 ? 9.835 -3.201 8.686 1.00 94.44 100 ARG A N 1
ATOM 820 C CA . ARG A 1 100 ? 10.108 -4.632 8.496 1.00 94.44 100 ARG A CA 1
ATOM 821 C C . ARG A 1 100 ? 9.385 -5.157 7.261 1.00 94.44 100 ARG A C 1
ATOM 823 O O . ARG A 1 100 ? 8.359 -4.579 6.901 1.00 94.44 100 ARG A O 1
ATOM 830 N N . PRO A 1 101 ? 9.842 -6.257 6.636 1.00 92.56 101 PRO A N 1
ATOM 831 C CA . PRO A 1 101 ? 9.086 -6.930 5.578 1.00 92.56 101 PRO A CA 1
ATOM 832 C C . PRO A 1 101 ? 7.607 -7.144 5.955 1.00 92.56 101 PRO A C 1
ATOM 834 O O . PRO A 1 101 ? 7.311 -7.228 7.154 1.00 92.56 101 PRO A O 1
ATOM 837 N N . PRO A 1 102 ? 6.678 -7.177 4.977 1.00 93.69 102 PRO A N 1
ATOM 838 C CA . PRO A 1 102 ? 5.277 -7.521 5.221 1.00 93.69 102 PRO A CA 1
ATOM 839 C C . PRO A 1 102 ? 5.138 -8.742 6.127 1.00 93.69 102 PRO A C 1
ATOM 841 O O . PRO A 1 102 ? 5.947 -9.667 6.054 1.00 93.69 102 PRO A O 1
ATOM 844 N N . PHE A 1 103 ? 4.141 -8.727 7.008 1.00 94.56 103 PHE A N 1
ATOM 845 C CA . PHE A 1 103 ? 3.952 -9.844 7.930 1.00 94.56 103 PHE A CA 1
ATOM 846 C C . PHE A 1 103 ? 3.506 -11.105 7.181 1.00 94.56 103 PHE A C 1
ATOM 848 O O . PHE A 1 103 ? 4.015 -12.195 7.444 1.00 94.56 103 PHE A O 1
ATOM 855 N N . LEU A 1 104 ? 2.560 -10.951 6.254 1.00 93.25 104 LEU A N 1
ATOM 856 C CA . LEU A 1 104 ? 2.137 -12.011 5.354 1.00 93.25 104 LEU A CA 1
ATOM 857 C C . LEU A 1 104 ? 2.894 -11.887 4.029 1.00 93.25 104 LEU A C 1
ATOM 859 O O . LEU A 1 104 ? 2.732 -10.901 3.313 1.00 93.25 104 LEU A O 1
ATOM 863 N N . ASP A 1 105 ? 3.707 -12.894 3.715 1.00 84.50 105 ASP A N 1
ATOM 864 C CA . ASP A 1 105 ? 4.509 -12.919 2.489 1.00 84.50 105 ASP A CA 1
ATOM 865 C C . ASP A 1 105 ? 3.649 -13.291 1.268 1.00 84.50 105 ASP A C 1
ATOM 867 O O . ASP A 1 105 ? 3.657 -12.586 0.265 1.00 84.50 105 ASP A O 1
ATOM 871 N N . ASP A 1 106 ? 2.815 -14.329 1.369 1.00 85.69 106 ASP A N 1
ATOM 872 C CA . ASP A 1 106 ? 1.950 -14.807 0.276 1.00 85.69 106 ASP A CA 1
ATOM 873 C C . ASP A 1 106 ? 0.491 -14.353 0.460 1.00 85.69 106 ASP A C 1
ATOM 875 O O . ASP A 1 106 ? -0.419 -15.126 0.767 1.00 85.69 106 ASP A O 1
ATOM 879 N N . GLY A 1 107 ? 0.281 -13.037 0.407 1.00 89.50 107 GLY A N 1
ATOM 880 C CA . GLY A 1 107 ? -1.049 -12.437 0.476 1.00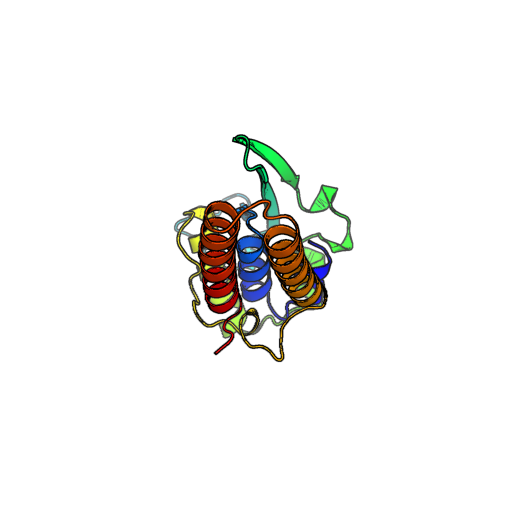 89.50 107 GLY A CA 1
ATOM 881 C C . GLY A 1 107 ? -1.810 -12.543 -0.847 1.00 89.50 107 GLY A C 1
ATOM 882 O O . GLY A 1 107 ? -1.212 -12.570 -1.922 1.00 89.50 107 GLY A O 1
ATOM 883 N N . ARG A 1 108 ? -3.153 -12.507 -0.778 1.00 91.19 108 ARG A N 1
ATOM 884 C CA . ARG A 1 108 ? -4.062 -12.569 -1.942 1.00 91.19 108 ARG A CA 1
ATOM 885 C C . ARG A 1 108 ? -3.612 -11.654 -3.082 1.00 91.19 108 ARG A C 1
ATOM 887 O O . ARG A 1 108 ? -3.704 -12.024 -4.245 1.00 91.19 108 ARG A O 1
ATOM 894 N N . GLU A 1 109 ? -3.132 -10.460 -2.752 1.00 90.25 109 GLU A N 1
ATOM 895 C CA . GLU A 1 109 ? -2.702 -9.458 -3.717 1.00 90.25 109 GLU A CA 1
ATOM 896 C C . GLU A 1 109 ? -1.552 -9.893 -4.634 1.00 90.25 109 GLU A C 1
ATOM 898 O O . GLU A 1 109 ? -1.360 -9.247 -5.666 1.00 90.25 109 GLU A O 1
ATOM 903 N N . ARG A 1 110 ? -0.787 -10.934 -4.277 1.00 88.50 110 ARG A N 1
ATOM 904 C CA . ARG A 1 110 ? 0.282 -11.520 -5.102 1.00 88.50 110 ARG A CA 1
ATOM 905 C C . ARG A 1 110 ? -0.209 -12.617 -6.040 1.00 88.50 110 ARG A C 1
ATOM 907 O O . ARG A 1 110 ? 0.549 -13.036 -6.896 1.00 88.50 110 ARG A O 1
ATOM 914 N N . HIS A 1 111 ? -1.447 -13.080 -5.915 1.00 87.94 111 HIS A N 1
ATOM 915 C CA . HIS A 1 111 ? -1.943 -14.109 -6.821 1.00 87.94 111 HIS A CA 1
ATOM 916 C C . HIS A 1 111 ? -2.427 -13.473 -8.137 1.00 87.94 111 HIS A C 1
ATOM 918 O O . HIS A 1 111 ? -3.126 -12.451 -8.082 1.00 87.94 111 HIS A O 1
ATOM 924 N N . PRO A 1 112 ? -2.104 -14.061 -9.309 1.00 85.69 112 PRO A N 1
ATOM 925 C CA . PRO A 1 112 ? -2.428 -13.500 -10.623 1.00 85.69 112 PRO A CA 1
ATOM 926 C C . PRO A 1 112 ? -3.899 -13.093 -10.798 1.00 85.69 112 PRO A C 1
ATOM 928 O O . PRO A 1 112 ? -4.193 -12.041 -11.361 1.00 85.69 112 PRO A O 1
ATOM 931 N N . GLU A 1 113 ? -4.838 -13.878 -10.268 1.00 87.50 113 GLU A N 1
ATOM 932 C CA . GLU A 1 113 ? -6.279 -13.617 -10.363 1.00 87.50 113 GLU A CA 1
ATOM 933 C C . GLU A 1 113 ? -6.760 -12.421 -9.522 1.00 87.50 113 GLU A C 1
ATOM 935 O O . GLU A 1 113 ? -7.909 -11.994 -9.638 1.00 87.50 113 GLU A O 1
ATOM 940 N N . ASN A 1 114 ? -5.890 -11.872 -8.674 1.00 90.38 114 ASN A N 1
ATOM 941 C CA . ASN A 1 114 ? -6.175 -10.748 -7.787 1.00 90.38 114 ASN A CA 1
ATOM 942 C C . ASN A 1 114 ? -5.309 -9.515 -8.092 1.00 90.38 114 ASN A C 1
ATOM 944 O O . ASN A 1 114 ? -5.321 -8.548 -7.314 1.00 90.38 114 ASN A O 1
ATOM 948 N N . LEU A 1 115 ? -4.572 -9.528 -9.207 1.00 88.94 115 LEU A N 1
ATOM 949 C CA . LEU A 1 115 ? -3.877 -8.348 -9.705 1.00 88.94 115 LEU A CA 1
ATOM 950 C C . LEU A 1 115 ? -4.894 -7.261 -10.066 1.00 88.94 115 LEU A C 1
ATOM 952 O O . LEU A 1 115 ? -5.924 -7.503 -10.694 1.00 88.94 115 LEU A O 1
ATOM 956 N N . SER A 1 116 ? -4.613 -6.044 -9.616 1.00 87.75 116 SER A N 1
ATOM 957 C CA . SER A 1 116 ? -5.401 -4.866 -9.958 1.00 87.75 116 SER A CA 1
ATOM 958 C C . SER A 1 116 ? -5.058 -4.372 -11.363 1.00 87.75 116 SER A C 1
ATOM 960 O O . SER A 1 116 ? -4.006 -4.700 -11.909 1.00 87.75 116 SER A O 1
ATOM 962 N N . THR A 1 117 ? -5.907 -3.513 -11.932 1.00 88.31 117 THR A N 1
ATOM 963 C CA . THR A 1 117 ? -5.613 -2.855 -13.216 1.00 88.31 117 THR A CA 1
ATOM 964 C C . THR A 1 117 ? -4.277 -2.114 -13.178 1.00 88.31 117 THR A C 1
ATOM 966 O O . THR A 1 117 ? -3.505 -2.221 -14.118 1.00 88.31 117 THR A O 1
ATOM 969 N N . HIS A 1 118 ? -3.964 -1.444 -12.065 1.00 87.69 118 HIS A N 1
ATOM 970 C CA . HIS A 1 118 ? -2.679 -0.761 -11.874 1.00 87.69 118 HIS A CA 1
ATOM 971 C C . HIS A 1 118 ? -1.498 -1.740 -11.851 1.00 87.69 118 HIS A C 1
ATOM 973 O O . HIS A 1 118 ? -0.462 -1.462 -12.447 1.00 87.69 118 HIS A O 1
ATOM 979 N N . ASP A 1 119 ? -1.656 -2.906 -11.213 1.00 88.50 119 ASP A N 1
ATOM 980 C CA . ASP A 1 119 ? -0.614 -3.944 -11.225 1.00 88.50 119 ASP A CA 1
ATOM 981 C C . ASP A 1 119 ? -0.341 -4.416 -12.667 1.00 88.50 119 ASP A C 1
ATOM 983 O O . ASP A 1 119 ? 0.812 -4.529 -13.082 1.00 88.50 119 ASP A O 1
ATOM 987 N N . MET A 1 120 ? -1.402 -4.623 -13.455 1.00 89.38 120 MET A N 1
ATOM 988 C CA . MET A 1 120 ? -1.296 -5.012 -14.864 1.00 89.38 120 MET A CA 1
ATOM 989 C C . MET A 1 120 ? -0.673 -3.910 -15.728 1.00 89.38 120 MET A C 1
ATOM 991 O O . MET A 1 120 ? 0.215 -4.194 -16.528 1.00 89.38 120 MET A O 1
ATOM 995 N N . GLU A 1 121 ? -1.090 -2.654 -15.555 1.00 90.81 121 GLU A N 1
ATOM 996 C CA . GLU A 1 121 ? -0.507 -1.495 -16.244 1.00 90.81 121 GLU A CA 1
ATOM 997 C C . GLU A 1 121 ? 0.990 -1.376 -15.961 1.00 90.81 121 GLU A C 1
ATOM 999 O O . GLU A 1 121 ? 1.775 -1.128 -16.879 1.00 90.81 121 GLU A O 1
ATOM 1004 N N . ARG A 1 122 ? 1.402 -1.610 -14.710 1.00 89.19 122 ARG A N 1
ATOM 1005 C CA . ARG A 1 122 ? 2.810 -1.599 -14.327 1.00 89.19 122 ARG A CA 1
ATOM 1006 C C . ARG A 1 122 ? 3.585 -2.734 -14.993 1.00 89.19 122 ARG A C 1
ATOM 1008 O O . ARG A 1 122 ? 4.616 -2.466 -15.600 1.00 89.19 122 ARG A O 1
ATOM 1015 N N . LEU A 1 123 ? 3.081 -3.968 -14.940 1.00 90.31 123 LEU A N 1
ATOM 1016 C CA . LEU A 1 123 ? 3.709 -5.118 -15.607 1.00 90.31 123 LEU A CA 1
ATOM 1017 C C . LEU A 1 123 ? 3.897 -4.874 -17.110 1.00 90.31 123 LEU A C 1
ATOM 1019 O O . LEU A 1 123 ? 4.976 -5.111 -17.651 1.00 90.31 123 LEU A O 1
ATOM 1023 N N . VAL A 1 124 ? 2.859 -4.364 -17.775 1.00 92.25 124 VAL A N 1
ATOM 1024 C CA . VAL A 1 124 ? 2.893 -4.043 -19.205 1.00 92.25 124 VAL A CA 1
ATOM 1025 C C . VAL A 1 124 ? 3.888 -2.916 -19.496 1.00 92.25 124 VAL A C 1
ATOM 1027 O O . VAL A 1 124 ? 4.681 -3.037 -20.427 1.00 92.25 124 VAL A O 1
ATOM 1030 N N . SER A 1 125 ? 3.891 -1.846 -18.697 1.00 93.00 125 SER A N 1
ATOM 1031 C CA . SER A 1 125 ? 4.805 -0.710 -18.888 1.00 93.00 125 SER A CA 1
ATOM 1032 C C . SER A 1 125 ? 6.271 -1.128 -18.771 1.00 93.00 125 SER A C 1
ATOM 1034 O O . SER A 1 125 ? 7.082 -0.753 -19.613 1.00 93.00 125 SER A O 1
ATOM 1036 N N . GLU A 1 126 ? 6.605 -1.945 -17.772 1.00 93.50 126 GLU A N 1
ATOM 1037 C CA . GLU A 1 126 ? 7.970 -2.443 -17.575 1.00 93.50 126 GLU A CA 1
ATOM 1038 C C . GLU A 1 126 ? 8.386 -3.386 -18.718 1.00 93.50 126 GLU A C 1
ATOM 1040 O O . GLU A 1 126 ? 9.494 -3.280 -19.239 1.00 93.50 126 GLU A O 1
ATOM 1045 N N . ALA A 1 127 ? 7.484 -4.257 -19.189 1.00 92.69 127 ALA A N 1
ATOM 1046 C CA . ALA A 1 127 ? 7.755 -5.122 -20.340 1.00 92.69 127 ALA A CA 1
ATOM 1047 C C . ALA A 1 127 ? 8.049 -4.314 -21.620 1.00 92.69 127 ALA A C 1
ATOM 1049 O O . ALA A 1 127 ? 8.987 -4.634 -22.355 1.00 92.69 127 ALA A O 1
ATOM 1050 N N . PHE A 1 128 ? 7.290 -3.242 -21.873 1.00 95.56 128 PHE A N 1
ATOM 1051 C CA . PHE A 1 128 ? 7.558 -2.337 -22.993 1.00 95.56 128 PHE A CA 1
ATOM 1052 C C . PHE A 1 128 ? 8.862 -1.555 -22.819 1.00 95.56 128 PHE A C 1
ATOM 1054 O O . PHE A 1 128 ? 9.581 -1.384 -23.802 1.00 95.56 128 PHE A O 1
ATOM 1061 N N . ALA A 1 129 ? 9.197 -1.116 -21.603 1.00 94.12 129 ALA A N 1
ATOM 1062 C CA . ALA A 1 129 ? 10.469 -0.448 -21.326 1.00 94.12 129 ALA A CA 1
ATOM 1063 C C . ALA A 1 129 ? 11.665 -1.368 -21.619 1.00 94.12 129 ALA A C 1
ATOM 1065 O O . ALA A 1 129 ? 12.606 -0.956 -22.296 1.00 94.12 129 ALA A O 1
ATOM 1066 N N . ILE A 1 130 ? 11.593 -2.639 -21.207 1.00 93.62 130 ILE A N 1
ATOM 1067 C CA . ILE A 1 130 ? 12.614 -3.649 -21.527 1.00 93.62 130 ILE A CA 1
ATOM 1068 C C . ILE A 1 130 ? 12.743 -3.825 -23.046 1.00 93.62 130 ILE A C 1
ATOM 1070 O O . ILE A 1 130 ? 13.851 -3.783 -23.581 1.00 93.62 130 ILE A O 1
ATOM 1074 N N . ALA A 1 131 ? 11.623 -3.989 -23.757 1.00 94.50 131 ALA A N 1
ATOM 1075 C CA . ALA A 1 131 ? 11.632 -4.155 -25.210 1.00 94.50 131 ALA A CA 1
ATOM 1076 C C . ALA A 1 131 ? 12.209 -2.927 -25.936 1.00 94.50 131 ALA A C 1
ATOM 1078 O O . ALA A 1 131 ? 12.974 -3.077 -26.889 1.00 94.50 131 ALA A O 1
ATOM 1079 N N . ALA A 1 132 ? 11.877 -1.720 -25.474 1.00 95.50 132 ALA A N 1
ATOM 1080 C CA . ALA A 1 132 ? 12.408 -0.479 -26.020 1.00 95.50 132 ALA A CA 1
ATOM 1081 C C . ALA A 1 132 ? 13.927 -0.375 -25.814 1.00 95.50 132 ALA A C 1
ATOM 1083 O O . ALA A 1 132 ? 14.635 -0.090 -26.777 1.00 95.50 132 ALA A O 1
ATOM 1084 N N . ASN A 1 133 ? 14.421 -0.682 -24.608 1.00 93.19 133 ASN A N 1
ATOM 1085 C CA . ASN A 1 133 ? 15.852 -0.663 -24.289 1.00 93.19 133 ASN A CA 1
ATOM 1086 C C . ASN A 1 133 ? 16.647 -1.660 -25.144 1.00 93.19 133 ASN A C 1
ATOM 1088 O O . ASN A 1 133 ? 17.713 -1.326 -25.660 1.00 93.19 133 ASN A O 1
ATOM 1092 N N . LEU A 1 134 ? 16.112 -2.869 -25.348 1.00 94.75 134 LEU A N 1
ATOM 1093 C CA . LEU A 1 134 ? 16.715 -3.866 -26.239 1.00 94.75 134 LEU A CA 1
ATOM 1094 C C . LEU A 1 134 ? 16.771 -3.377 -27.690 1.00 94.75 134 LEU A C 1
ATOM 1096 O O . LEU A 1 134 ? 17.770 -3.586 -28.373 1.00 94.75 134 LEU A O 1
ATOM 1100 N N . ASN A 1 135 ? 15.710 -2.718 -28.160 1.00 94.69 135 ASN A N 1
ATOM 1101 C CA . ASN A 1 135 ? 15.624 -2.212 -29.528 1.00 94.69 135 ASN A CA 1
ATOM 1102 C C . ASN A 1 135 ? 16.498 -0.968 -29.774 1.00 94.69 135 ASN A C 1
ATOM 1104 O O . ASN A 1 135 ? 16.797 -0.656 -30.923 1.00 94.69 135 ASN A O 1
ATOM 1108 N N . SER A 1 136 ? 16.888 -0.243 -28.722 1.00 93.94 136 SER A N 1
ATOM 1109 C CA . SER A 1 136 ? 17.752 0.938 -28.824 1.00 93.94 136 SER A CA 1
ATOM 1110 C C . SER A 1 136 ? 19.251 0.643 -28.753 1.00 93.94 136 SER A C 1
ATOM 1112 O O . SER A 1 136 ? 20.033 1.570 -28.939 1.00 93.94 136 SER A O 1
ATOM 1114 N N . ALA A 1 137 ? 19.654 -0.600 -28.470 1.00 95.38 137 ALA A N 1
ATOM 1115 C CA . ALA A 1 137 ? 21.063 -0.969 -28.364 1.00 95.38 137 ALA A CA 1
ATOM 1116 C C . ALA A 1 137 ? 21.805 -0.734 -29.690 1.00 95.38 137 ALA A C 1
ATOM 1118 O O . ALA A 1 137 ? 21.377 -1.212 -30.744 1.00 95.38 137 ALA A O 1
ATOM 1119 N N . ALA A 1 138 ? 22.916 0.001 -29.636 1.00 94.56 138 ALA A N 1
ATOM 1120 C CA . ALA A 1 138 ? 23.701 0.351 -30.816 1.00 94.56 138 ALA A CA 1
ATOM 1121 C C . ALA A 1 138 ? 24.652 -0.774 -31.255 1.00 94.56 138 ALA A C 1
ATOM 1123 O O . ALA A 1 138 ? 25.017 -0.849 -32.431 1.00 94.56 138 ALA A O 1
ATOM 1124 N N . ASP A 1 139 ? 25.042 -1.644 -30.322 1.00 95.31 139 ASP A N 1
ATOM 1125 C CA . ASP A 1 139 ? 25.954 -2.760 -30.553 1.00 95.31 139 ASP A CA 1
ATOM 1126 C C . ASP A 1 139 ? 25.647 -3.984 -29.668 1.00 95.31 139 ASP A C 1
ATOM 1128 O O . ASP A 1 139 ? 24.743 -3.987 -28.826 1.00 95.31 139 ASP A O 1
ATOM 1132 N N . ASP A 1 140 ? 26.408 -5.057 -29.892 1.00 94.94 140 ASP A N 1
ATOM 1133 C CA . ASP A 1 140 ? 26.244 -6.338 -29.203 1.00 94.94 140 ASP A CA 1
ATOM 1134 C C . ASP A 1 140 ? 26.509 -6.254 -27.689 1.00 94.94 140 ASP A C 1
ATOM 1136 O O . ASP A 1 140 ? 25.924 -7.026 -26.920 1.00 94.94 140 ASP A O 1
ATOM 1140 N N . ASP A 1 141 ? 27.387 -5.355 -27.239 1.00 96.44 141 ASP A N 1
ATOM 1141 C CA . ASP A 1 141 ? 27.719 -5.216 -25.821 1.00 96.44 141 ASP A CA 1
ATOM 1142 C C . ASP A 1 141 ? 26.612 -4.458 -25.080 1.00 96.44 141 ASP A C 1
ATOM 1144 O O . ASP A 1 141 ? 26.175 -4.905 -24.011 1.00 96.44 141 ASP A O 1
ATOM 1148 N N . GLU A 1 142 ? 26.080 -3.389 -25.679 1.00 95.88 142 GLU A N 1
ATOM 1149 C CA . GLU A 1 142 ? 24.885 -2.691 -25.197 1.00 95.88 142 GLU A CA 1
ATOM 1150 C C . GLU A 1 142 ? 23.666 -3.618 -25.175 1.00 95.88 142 GLU A C 1
ATOM 1152 O O . GLU A 1 142 ? 22.946 -3.670 -24.175 1.00 95.88 142 GLU A O 1
ATOM 1157 N N . TYR A 1 143 ? 23.470 -4.431 -26.218 1.00 95.44 143 TYR A N 1
ATOM 1158 C CA . TYR A 1 143 ? 22.375 -5.401 -26.262 1.00 95.44 143 TYR A CA 1
ATOM 1159 C C . TYR A 1 143 ? 22.482 -6.425 -25.124 1.00 95.44 143 TYR A C 1
ATOM 1161 O O . TYR A 1 143 ? 21.501 -6.720 -24.437 1.00 95.44 143 TYR A O 1
ATOM 1169 N N . ARG A 1 144 ? 23.685 -6.955 -24.858 1.00 96.38 144 ARG A N 1
ATOM 1170 C CA . ARG A 1 144 ? 23.924 -7.887 -23.738 1.00 96.38 144 ARG A CA 1
ATOM 1171 C C . ARG A 1 144 ? 23.747 -7.232 -22.370 1.00 96.38 144 ARG A C 1
ATOM 1173 O O . ARG A 1 144 ? 23.375 -7.925 -21.416 1.00 96.38 144 ARG A O 1
ATOM 1180 N N . ALA A 1 145 ? 24.060 -5.945 -22.236 1.00 95.62 145 ALA A N 1
ATOM 1181 C CA . ALA A 1 145 ? 23.809 -5.189 -21.014 1.00 95.62 145 ALA A CA 1
ATOM 1182 C C . ALA A 1 145 ? 22.300 -5.009 -20.790 1.00 95.62 145 ALA A C 1
ATOM 1184 O O . ALA A 1 145 ? 21.797 -5.432 -19.747 1.00 95.62 145 ALA A O 1
ATOM 1185 N N . ALA A 1 146 ? 21.578 -4.520 -21.802 1.00 94.75 146 ALA A N 1
ATOM 1186 C CA . ALA A 1 146 ? 20.126 -4.351 -21.773 1.00 94.75 146 ALA A CA 1
ATOM 1187 C C . ALA A 1 146 ? 19.389 -5.678 -21.524 1.00 94.75 146 ALA A C 1
ATOM 1189 O O . ALA A 1 146 ? 18.424 -5.720 -20.767 1.00 94.75 146 ALA A O 1
ATOM 1190 N N . MET A 1 147 ? 19.874 -6.790 -22.085 1.00 95.19 147 MET A N 1
ATOM 1191 C CA . MET A 1 147 ? 19.313 -8.122 -21.840 1.00 95.19 147 MET A CA 1
ATOM 1192 C C . MET A 1 147 ? 19.494 -8.579 -20.389 1.00 95.19 147 MET A C 1
AT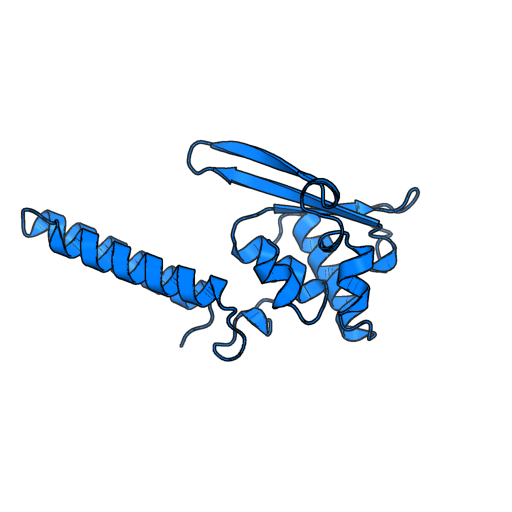OM 1194 O O . MET A 1 147 ? 18.563 -9.122 -19.796 1.00 95.19 147 MET A O 1
ATOM 1198 N N . ARG A 1 148 ? 20.670 -8.356 -19.787 1.00 96.00 148 ARG A N 1
ATOM 1199 C CA . ARG A 1 148 ? 20.897 -8.685 -18.369 1.00 96.00 148 ARG A CA 1
ATOM 1200 C C . ARG A 1 148 ? 20.020 -7.847 -17.448 1.00 96.00 148 ARG A C 1
ATOM 1202 O O . ARG A 1 148 ? 19.443 -8.395 -16.513 1.00 96.00 148 ARG A O 1
ATOM 1209 N N . GLU A 1 149 ? 19.914 -6.552 -17.718 1.00 94.75 149 GLU A N 1
ATOM 1210 C CA . GLU A 1 149 ? 19.045 -5.655 -16.958 1.00 94.75 149 GLU A CA 1
ATOM 1211 C C . GLU A 1 149 ? 17.570 -6.042 -17.117 1.00 94.75 149 GLU A C 1
ATOM 1213 O O . GLU A 1 149 ? 16.859 -6.176 -16.126 1.00 94.75 149 GLU A O 1
ATOM 1218 N N . GLY A 1 150 ? 17.126 -6.324 -18.344 1.00 94.25 150 GLY A N 1
ATOM 1219 C CA . GLY A 1 150 ? 15.762 -6.761 -18.627 1.00 94.25 150 GLY A CA 1
ATOM 1220 C C . GLY A 1 150 ? 15.389 -8.063 -17.920 1.00 94.25 150 GLY A C 1
ATOM 1221 O O . GLY A 1 150 ? 14.321 -8.145 -17.316 1.00 94.25 150 GLY A O 1
ATOM 1222 N N . LEU A 1 151 ? 16.284 -9.058 -17.926 1.00 94.44 151 LEU A N 1
ATOM 1223 C CA . LEU A 1 151 ? 16.095 -10.303 -17.174 1.00 94.44 151 LEU A CA 1
ATOM 1224 C C . LEU A 1 151 ? 16.010 -10.047 -15.665 1.00 94.44 151 LEU A C 1
ATOM 1226 O O . LEU A 1 151 ? 15.130 -10.596 -15.006 1.00 94.44 151 LEU A O 1
ATOM 1230 N N . HIS A 1 152 ? 16.869 -9.178 -15.127 1.00 93.81 152 HIS A N 1
ATOM 1231 C CA . HIS A 1 152 ? 16.833 -8.820 -13.711 1.00 93.81 152 HIS A CA 1
ATOM 1232 C C . HIS A 1 152 ? 15.511 -8.141 -13.320 1.00 93.81 152 HIS A C 1
ATOM 1234 O O . HIS A 1 152 ? 14.890 -8.520 -12.325 1.00 93.81 152 HIS A O 1
ATOM 1240 N N . THR A 1 153 ? 15.043 -7.186 -14.126 1.00 92.38 153 THR A N 1
ATOM 1241 C CA . THR A 1 153 ? 13.753 -6.515 -13.918 1.00 92.38 153 THR A CA 1
ATOM 1242 C C . THR A 1 153 ? 12.595 -7.504 -14.010 1.00 92.38 153 THR A C 1
ATOM 1244 O O . THR A 1 153 ? 11.695 -7.471 -13.172 1.00 92.38 153 THR A O 1
ATOM 1247 N N . PHE A 1 154 ? 12.626 -8.424 -14.976 1.00 90.19 154 PHE A N 1
ATOM 1248 C CA . PHE A 1 154 ? 11.602 -9.457 -15.109 1.00 90.19 154 PHE A CA 1
ATOM 124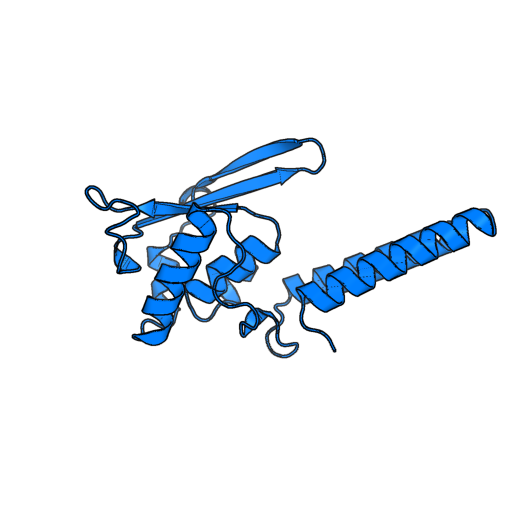9 C C . PHE A 1 154 ? 11.550 -10.382 -13.885 1.00 90.19 154 PHE A C 1
ATOM 1251 O O . PHE A 1 154 ? 10.467 -10.614 -13.349 1.00 90.19 154 PHE A O 1
ATOM 1258 N N . ASP A 1 155 ? 12.698 -10.860 -13.396 1.00 90.81 155 ASP A N 1
ATOM 1259 C CA . ASP A 1 155 ? 12.768 -11.694 -12.190 1.00 90.81 155 ASP A CA 1
ATOM 1260 C C . ASP A 1 155 ? 12.245 -10.956 -10.950 1.00 90.81 155 ASP A C 1
ATOM 1262 O O . ASP A 1 155 ? 11.451 -11.513 -10.189 1.00 90.81 155 ASP A O 1
ATOM 1266 N N . MET A 1 156 ? 12.607 -9.680 -10.788 1.00 90.00 156 MET A N 1
ATOM 1267 C CA . MET A 1 156 ? 12.092 -8.838 -9.705 1.00 90.00 156 MET A CA 1
ATOM 1268 C C . MET A 1 156 ? 10.566 -8.667 -9.789 1.00 90.00 156 MET A C 1
ATOM 1270 O O . MET A 1 156 ? 9.883 -8.713 -8.765 1.00 90.00 156 MET A O 1
ATOM 1274 N N . LEU A 1 157 ? 10.007 -8.453 -10.985 1.00 89.00 157 LEU A N 1
ATOM 1275 C CA . LEU A 1 157 ? 8.555 -8.341 -11.175 1.00 89.00 157 LEU A CA 1
ATOM 1276 C C . LEU A 1 157 ? 7.855 -9.663 -10.873 1.00 89.00 157 LEU A C 1
ATOM 1278 O O . LEU A 1 157 ? 6.826 -9.674 -10.198 1.00 89.00 157 LEU A O 1
ATOM 1282 N N . ARG A 1 158 ? 8.434 -10.773 -11.330 1.00 86.81 158 ARG A N 1
ATOM 1283 C CA . ARG A 1 158 ? 7.927 -12.118 -11.080 1.00 86.81 158 ARG A CA 1
ATOM 1284 C C . ARG A 1 158 ? 7.825 -12.398 -9.583 1.00 86.81 158 ARG A C 1
ATOM 1286 O O . ARG A 1 158 ? 6.763 -12.798 -9.110 1.00 86.81 158 ARG A O 1
ATOM 1293 N N . GLU A 1 159 ? 8.884 -12.096 -8.835 1.00 87.19 159 GLU A N 1
ATOM 1294 C CA . GLU A 1 159 ? 8.889 -12.192 -7.378 1.00 87.19 159 GLU A CA 1
ATOM 1295 C C . GLU A 1 159 ? 7.844 -11.251 -6.765 1.00 87.19 159 GLU A C 1
ATOM 1297 O O . GLU A 1 159 ? 6.964 -11.694 -6.028 1.00 87.19 159 GLU A O 1
ATOM 1302 N N . ARG A 1 160 ? 7.855 -9.962 -7.123 1.00 86.56 160 ARG A N 1
ATOM 1303 C CA . ARG A 1 160 ? 6.936 -8.948 -6.574 1.00 86.56 160 ARG A CA 1
ATOM 1304 C C . ARG A 1 160 ? 5.456 -9.307 -6.747 1.00 86.56 160 ARG A C 1
ATOM 1306 O O . ARG A 1 160 ? 4.649 -9.003 -5.863 1.00 86.56 160 ARG A O 1
ATOM 1313 N N . TYR A 1 161 ? 5.104 -9.933 -7.866 1.00 85.44 161 TYR A N 1
ATOM 1314 C CA . TYR A 1 161 ? 3.727 -10.242 -8.250 1.00 85.44 161 TYR A CA 1
ATOM 1315 C C . TYR A 1 161 ? 3.376 -11.730 -8.190 1.00 85.44 161 TYR A C 1
ATOM 1317 O O . TYR A 1 161 ? 2.337 -12.094 -8.723 1.00 85.44 161 TYR A O 1
ATOM 1325 N N . GLY A 1 162 ? 4.211 -12.575 -7.572 1.00 82.19 162 GLY A N 1
ATOM 1326 C CA . GLY A 1 162 ? 3.901 -13.997 -7.365 1.00 82.19 162 GLY A CA 1
ATOM 1327 C C . GLY A 1 162 ? 3.612 -14.771 -8.657 1.00 82.19 162 GLY A C 1
ATOM 1328 O O . GLY A 1 162 ? 2.858 -15.742 -8.645 1.00 82.19 162 GLY A O 1
ATOM 1329 N N . LEU A 1 163 ? 4.175 -14.329 -9.784 1.00 81.50 163 LEU A N 1
ATOM 1330 C CA . LEU A 1 163 ? 4.001 -14.991 -11.073 1.00 81.50 163 LEU A CA 1
ATOM 1331 C C . LEU A 1 163 ? 4.938 -16.213 -11.087 1.00 81.50 163 LEU A C 1
ATOM 1333 O O . LEU A 1 163 ? 6.112 -16.082 -10.759 1.00 81.50 163 LEU A O 1
ATOM 1337 N N . THR A 1 164 ? 4.449 -17.408 -11.411 1.00 68.88 164 THR A N 1
ATOM 1338 C CA . THR A 1 164 ? 5.283 -18.628 -11.503 1.00 68.88 164 THR A CA 1
ATOM 1339 C C . THR A 1 164 ? 5.157 -19.267 -12.867 1.00 68.88 164 THR A C 1
ATOM 1341 O O . THR A 1 164 ? 4.047 -19.197 -13.440 1.00 68.88 164 THR A O 1
#

Organism: Bifidobacterium breve (NCBI:txid1685)

Foldseek 3Di:
DVQLLVLDQFLLSSLLSLVLVVKQKAFDAAPPDDLVNQQWCVRGQFIKIWDADPVGDIDIDTQVNVDPCSGPVNSVVRHDPDPVRGRQNSQQNSCSNVVHPRPDQDDPCLDPVSPTPVLVVVVVVLLVVLVVQCVPQPDPVSNVVSVVVSVVVVVVSCSSRVPD

Secondary structure (DSSP, 8-state):
-HHHHHH-SSHHHHHHHHHHTT-EEEEEEPTT--GGG---GGGEEEEEEEEE-TTS-EEEEEGGGS-STTSHHHHGGGS--SHHHHHHHHHHHHHHHTT---S-SS-GGGSGGG--HHHHHHHHHHHHHHHHHHHT--SHHHHHHHHHHHHHHHHHHHHHTT--